Protein AF-A0A2P8ANJ1-F1 (afdb_monomer)

Secondary structure (DSSP, 8-state):
-HHHHHHS-TTS------PPPTTSHHHHHHHHHHHHHHHTT-----PPPPPP----------------

Mean predicted aligned error: 10.6 Å

Sequence (68 aa):
MRRLATTFPAGEPAFVYFNNDPGGAAIVDAVAFAALARRAGLPVTRTPPARPAGVAERAGDGSGQGIS

Foldseek 3Di:
DVCVPVVDDLPDDDDDAQPDDPQRVRLVVLQVVQVVCVVVVHDDDDRDPPDPPDPDPPPDDDDDDDDD

Solvent-accessible surface area (backbone atoms only — not comparable to full-atom values): 4853 Å² total; per-residue (Å²): 102,69,67,64,68,71,74,45,61,92,91,54,92,85,86,86,83,62,71,85,44,98,84,53,55,28,60,56,50,48,41,54,49,50,53,54,33,47,76,71,72,42,91,82,77,92,66,69,80,79,76,75,96,62,78,78,75,81,85,83,84,77,81,91,73,88,81,134

Structure (mmCIF, N/CA/C/O backbone):
data_AF-A0A2P8ANJ1-F1
#
_entry.id   AF-A0A2P8ANJ1-F1
#
loop_
_atom_site.group_PDB
_atom_site.id
_atom_site.type_symbol
_atom_site.label_atom_id
_atom_site.label_alt_id
_atom_site.label_comp_id
_atom_site.label_asym_id
_atom_site.label_entity_id
_atom_site.label_seq_id
_atom_site.pdbx_PDB_ins_code
_atom_site.Cartn_x
_atom_site.Cartn_y
_atom_site.Cartn_z
_atom_site.occupancy
_atom_site.B_iso_or_equiv
_atom_site.auth_seq_id
_atom_site.auth_comp_id
_atom_site.auth_asym_id
_atom_site.auth_atom_id
_atom_site.pdbx_PDB_model_num
ATOM 1 N N . MET A 1 1 ? -3.620 -7.218 3.487 1.00 87.44 1 MET A N 1
ATOM 2 C CA . MET A 1 1 ? -4.173 -6.148 4.349 1.00 87.44 1 MET A CA 1
ATOM 3 C C . MET A 1 1 ? -4.481 -6.589 5.771 1.00 87.44 1 MET A C 1
ATOM 5 O O . MET A 1 1 ? -4.134 -5.842 6.669 1.00 87.44 1 MET A O 1
ATOM 9 N N . ARG A 1 2 ? -5.020 -7.798 6.006 1.00 87.69 2 ARG A N 1
ATOM 10 C CA . ARG A 1 2 ? -5.320 -8.312 7.359 1.00 87.69 2 ARG A CA 1
ATOM 11 C C . ARG A 1 2 ? -4.216 -8.069 8.398 1.00 87.69 2 ARG A C 1
ATOM 13 O O . ARG A 1 2 ? -4.500 -7.440 9.399 1.00 87.69 2 ARG A O 1
ATOM 20 N N . ARG A 1 3 ? -2.976 -8.518 8.146 1.00 90.56 3 ARG A N 1
ATOM 21 C CA . ARG A 1 3 ? -1.864 -8.337 9.100 1.00 90.56 3 ARG A CA 1
ATOM 22 C C . ARG A 1 3 ? -1.653 -6.865 9.458 1.00 90.56 3 ARG A C 1
ATOM 24 O O . ARG A 1 3 ? -1.686 -6.530 10.626 1.00 90.56 3 ARG A O 1
ATOM 31 N N . LEU A 1 4 ? -1.537 -5.992 8.457 1.00 87.81 4 LEU A N 1
ATOM 32 C CA . LEU A 1 4 ? -1.373 -4.552 8.670 1.00 87.81 4 LEU A CA 1
ATOM 33 C C . LEU A 1 4 ? -2.499 -3.971 9.547 1.00 87.81 4 LEU A C 1
ATOM 35 O O . LEU A 1 4 ? -2.216 -3.296 10.526 1.00 87.81 4 LEU A O 1
ATOM 39 N N . ALA A 1 5 ? -3.757 -4.302 9.237 1.00 86.31 5 ALA A N 1
ATOM 40 C CA . ALA A 1 5 ? -4.930 -3.808 9.961 1.00 86.31 5 ALA A CA 1
ATOM 41 C C . ALA A 1 5 ? -5.052 -4.339 11.402 1.00 86.31 5 ALA A C 1
ATOM 43 O O . ALA A 1 5 ? -5.698 -3.706 12.226 1.00 86.31 5 ALA A O 1
ATOM 44 N N . THR A 1 6 ? -4.472 -5.504 11.707 1.00 89.44 6 THR A N 1
ATOM 45 C CA . THR A 1 6 ? -4.522 -6.101 13.054 1.00 89.44 6 THR A CA 1
ATOM 46 C C . THR A 1 6 ? -3.274 -5.834 13.886 1.00 89.44 6 THR A C 1
ATOM 48 O O . THR A 1 6 ? -3.301 -6.026 15.095 1.00 89.44 6 THR A O 1
ATOM 51 N N . THR A 1 7 ? -2.159 -5.477 13.247 1.00 91.44 7 THR A N 1
ATOM 52 C CA . THR A 1 7 ? -0.869 -5.286 13.921 1.00 91.44 7 THR A CA 1
ATOM 53 C C . THR A 1 7 ? -0.695 -3.858 14.425 1.00 91.44 7 THR A C 1
ATOM 55 O O . THR A 1 7 ? -0.087 -3.6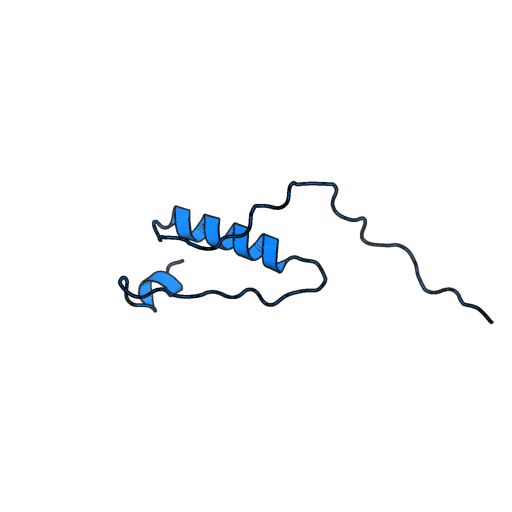75 15.474 1.00 91.44 7 THR A O 1
ATOM 58 N N . PHE A 1 8 ? -1.231 -2.862 13.714 1.00 88.06 8 PHE A N 1
ATOM 59 C CA . PHE A 1 8 ? -1.130 -1.456 14.105 1.00 88.06 8 PHE A CA 1
ATOM 60 C C . PHE A 1 8 ? -2.471 -0.934 14.643 1.00 88.06 8 PHE A C 1
ATOM 62 O O . PHE A 1 8 ? -3.515 -1.270 14.076 1.00 88.06 8 PHE A O 1
ATOM 69 N N . PRO A 1 9 ? -2.472 -0.115 15.712 1.00 84.81 9 PRO A N 1
ATOM 70 C CA . PRO A 1 9 ? -3.685 0.527 16.210 1.00 84.81 9 PRO A CA 1
ATOM 71 C C . PRO A 1 9 ? -4.355 1.392 15.134 1.00 84.81 9 PRO A C 1
ATOM 73 O O . PRO A 1 9 ? -3.688 2.139 14.426 1.00 84.81 9 PRO A O 1
ATOM 76 N N . ALA A 1 10 ? -5.687 1.350 15.044 1.00 79.56 10 ALA A N 1
ATOM 77 C CA . ALA A 1 10 ? -6.447 2.037 13.990 1.00 79.56 10 ALA A CA 1
ATOM 78 C C . ALA A 1 10 ? -6.310 3.577 13.989 1.00 79.56 10 ALA A C 1
ATOM 80 O O . ALA A 1 10 ? -6.613 4.213 12.983 1.00 79.56 10 ALA A O 1
ATOM 81 N N . GLY A 1 11 ? -5.875 4.173 15.105 1.00 82.25 11 GLY A N 1
ATOM 82 C CA . GLY A 1 11 ? -5.668 5.617 15.250 1.00 82.25 11 GLY A CA 1
ATOM 83 C C . GLY A 1 11 ? -4.254 6.099 14.921 1.00 82.25 11 GLY A C 1
ATOM 84 O O . GLY A 1 11 ? -4.027 7.306 14.908 1.00 82.25 11 GLY A O 1
ATOM 85 N N . GLU A 1 12 ? -3.311 5.190 14.655 1.00 86.75 12 GLU A N 1
ATOM 86 C CA . GLU A 1 12 ? -1.916 5.542 14.394 1.00 86.75 12 GLU A CA 1
ATOM 87 C C . GLU A 1 12 ? -1.511 5.215 12.951 1.00 86.75 12 GLU A C 1
ATOM 89 O O . GLU A 1 12 ? -1.824 4.138 12.433 1.00 86.75 12 GLU A O 1
ATOM 94 N N . PRO A 1 13 ? -0.809 6.129 12.259 1.00 88.81 13 PRO A N 1
ATOM 95 C CA . PRO A 1 13 ? -0.387 5.886 10.890 1.00 88.81 13 PRO A CA 1
ATOM 96 C C . PRO A 1 13 ? 0.710 4.815 10.831 1.00 88.81 13 PRO A C 1
ATOM 98 O O . PRO A 1 13 ? 1.787 4.974 11.400 1.00 88.81 13 PRO A O 1
ATOM 101 N N . ALA A 1 14 ? 0.475 3.764 10.045 1.00 92.19 14 ALA A N 1
ATOM 102 C CA . ALA A 1 14 ? 1.513 2.820 9.639 1.00 92.19 14 ALA A CA 1
ATOM 103 C C . ALA A 1 14 ? 2.160 3.269 8.319 1.00 92.19 14 ALA A C 1
ATOM 105 O O . ALA A 1 14 ? 1.468 3.607 7.354 1.00 92.19 14 ALA A O 1
ATOM 106 N N . PHE A 1 15 ? 3.492 3.242 8.254 1.00 91.94 15 PHE A N 1
ATOM 107 C CA . PHE A 1 15 ? 4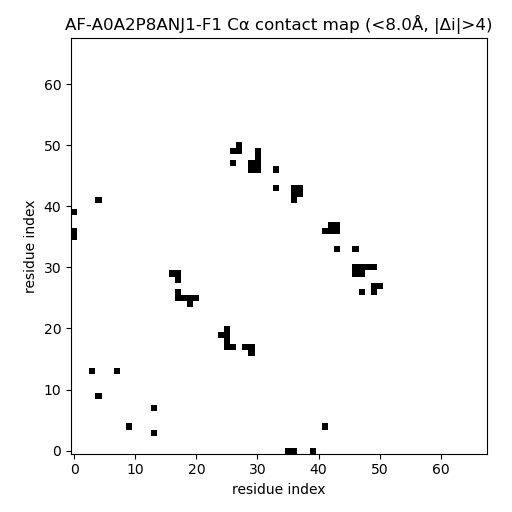.256 3.607 7.060 1.00 91.94 15 PHE A CA 1
ATOM 108 C C . PHE A 1 15 ? 4.845 2.344 6.428 1.00 91.94 15 PHE A C 1
ATOM 110 O O . PHE A 1 15 ? 5.485 1.546 7.107 1.00 91.94 15 PHE A O 1
ATOM 117 N N . VAL A 1 16 ? 4.633 2.169 5.123 1.00 92.19 16 VAL 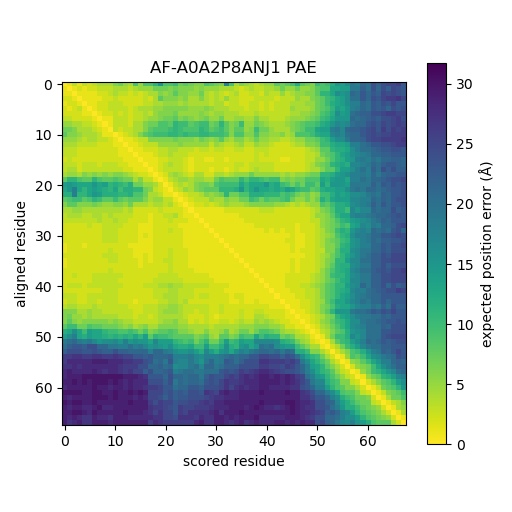A N 1
ATOM 118 C CA . VAL A 1 16 ? 5.193 1.062 4.336 1.00 92.19 16 VAL A CA 1
ATOM 119 C C . VAL A 1 16 ? 6.146 1.657 3.312 1.00 92.19 16 VAL A C 1
ATOM 121 O O . VAL A 1 16 ? 5.740 2.507 2.519 1.00 92.19 16 VAL A O 1
ATOM 124 N N . TYR A 1 17 ? 7.405 1.231 3.350 1.00 89.88 17 TYR A N 1
ATOM 125 C CA . TYR A 1 17 ? 8.439 1.686 2.430 1.00 89.88 17 TYR A CA 1
ATOM 126 C C . TYR A 1 17 ? 8.788 0.573 1.446 1.00 89.88 17 TYR A C 1
ATOM 128 O O . TYR A 1 17 ? 9.011 -0.571 1.842 1.00 89.88 17 TYR A O 1
ATOM 136 N N . PHE A 1 18 ? 8.827 0.929 0.166 1.00 88.62 18 PHE A N 1
ATOM 137 C CA . PHE A 1 18 ? 9.310 0.064 -0.898 1.00 88.62 18 PHE A CA 1
ATOM 138 C C . PHE A 1 18 ? 10.729 0.516 -1.207 1.00 88.62 18 PHE A C 1
ATOM 140 O O . PHE A 1 18 ? 10.938 1.637 -1.669 1.00 88.62 18 PHE A O 1
ATOM 147 N N . ASN A 1 19 ? 11.698 -0.329 -0.868 1.00 86.38 19 ASN A N 1
ATOM 148 C CA . ASN A 1 19 ? 13.100 -0.044 -1.134 1.00 86.38 19 ASN A CA 1
ATOM 149 C C . ASN A 1 19 ? 13.299 0.121 -2.641 1.00 86.38 19 ASN A C 1
ATOM 151 O O . ASN A 1 19 ? 12.797 -0.693 -3.411 1.00 86.38 19 ASN A O 1
ATOM 155 N N . ASN A 1 20 ? 14.032 1.161 -3.041 1.00 78.75 20 ASN A N 1
ATOM 156 C CA . ASN A 1 20 ? 14.342 1.413 -4.443 1.00 78.75 20 ASN A CA 1
ATOM 157 C C . ASN A 1 20 ? 15.036 0.193 -5.054 1.00 78.75 20 ASN A C 1
A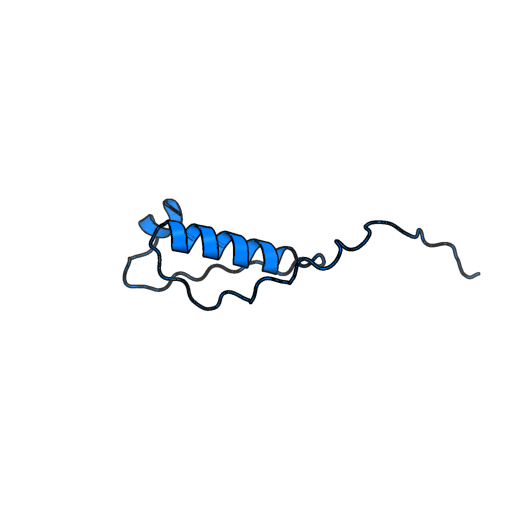TOM 159 O O . ASN A 1 20 ? 16.138 -0.173 -4.641 1.00 78.75 20 ASN A O 1
ATOM 163 N N . ASP A 1 21 ? 14.412 -0.399 -6.060 1.00 79.00 21 ASP A N 1
ATOM 164 C CA . ASP A 1 21 ? 15.064 -1.312 -6.980 1.00 79.00 21 ASP A CA 1
ATOM 165 C C . ASP A 1 21 ? 15.468 -0.537 -8.251 1.00 79.00 21 ASP A C 1
ATOM 167 O O . ASP A 1 21 ? 14.729 0.349 -8.696 1.00 79.00 21 ASP A O 1
ATOM 171 N N . PRO A 1 22 ? 16.623 -0.846 -8.869 1.00 72.38 22 PRO A N 1
ATOM 172 C CA . PRO A 1 22 ? 17.058 -0.179 -10.098 1.00 72.38 22 PRO A CA 1
ATOM 173 C C . PRO A 1 22 ? 16.060 -0.284 -11.264 1.00 72.38 22 PRO A C 1
ATOM 175 O O . PRO A 1 22 ? 16.103 0.547 -12.164 1.00 72.38 22 PRO A O 1
ATOM 178 N N . GLY A 1 23 ? 15.165 -1.280 -11.248 1.00 76.38 23 GLY A N 1
AT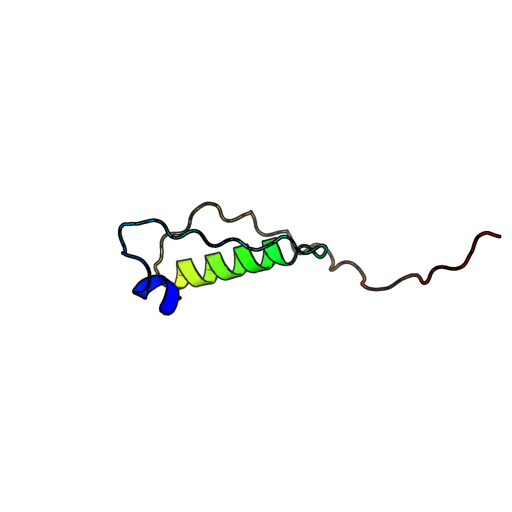OM 179 C CA . GLY A 1 23 ? 14.141 -1.498 -12.274 1.00 76.38 23 GLY A CA 1
ATOM 180 C C . GLY A 1 23 ? 12.857 -0.681 -12.082 1.00 76.38 23 GLY A C 1
ATOM 181 O O . GLY A 1 23 ? 11.969 -0.731 -12.932 1.00 76.38 23 GLY A O 1
ATOM 182 N N . GLY A 1 24 ? 12.730 0.078 -10.989 1.00 79.44 24 GLY A N 1
ATOM 183 C CA . GLY A 1 24 ? 11.557 0.906 -10.707 1.00 79.44 24 GLY A CA 1
ATOM 184 C C . GLY A 1 24 ? 10.298 0.138 -10.279 1.00 79.44 24 GLY A C 1
ATOM 185 O O . GLY A 1 24 ? 9.212 0.735 -10.257 1.00 79.44 24 GLY A O 1
ATOM 186 N N . ALA A 1 25 ? 10.410 -1.141 -9.912 1.00 87.75 25 ALA A N 1
ATOM 187 C CA . ALA A 1 25 ? 9.310 -1.944 -9.380 1.00 87.75 25 ALA A CA 1
ATOM 188 C C . ALA A 1 25 ? 8.719 -1.349 -8.089 1.00 87.75 25 ALA A C 1
ATOM 190 O O . ALA A 1 25 ? 7.512 -1.428 -7.880 1.00 87.75 25 ALA A O 1
ATOM 191 N N . ALA A 1 26 ? 9.512 -0.643 -7.283 1.00 89.94 26 ALA A N 1
ATOM 192 C CA . ALA A 1 26 ? 9.100 -0.020 -6.031 1.00 89.94 26 ALA A CA 1
ATOM 193 C C . ALA A 1 26 ? 7.908 0.930 -6.209 1.00 89.94 26 ALA A C 1
ATOM 195 O O . ALA A 1 26 ? 7.005 0.967 -5.372 1.00 89.94 26 ALA A O 1
ATOM 196 N N . ILE A 1 27 ? 7.861 1.675 -7.320 1.00 88.38 27 ILE A N 1
ATOM 197 C CA . ILE A 1 27 ? 6.727 2.556 -7.630 1.00 88.38 27 ILE A CA 1
ATOM 198 C C . ILE A 1 27 ? 5.491 1.725 -7.987 1.00 88.38 27 ILE A C 1
ATOM 200 O O . ILE A 1 27 ? 4.393 2.022 -7.511 1.00 88.38 27 ILE A O 1
ATOM 204 N N . VAL A 1 28 ? 5.658 0.687 -8.809 1.00 90.19 28 VAL A N 1
ATOM 205 C CA . VAL A 1 28 ? 4.563 -0.199 -9.232 1.00 90.19 28 VAL A CA 1
ATOM 206 C C . VAL A 1 28 ? 3.959 -0.914 -8.023 1.00 90.19 28 VAL A C 1
ATOM 208 O O . VAL A 1 28 ? 2.739 -0.898 -7.838 1.00 90.19 28 VAL A O 1
ATOM 211 N N . ASP A 1 29 ? 4.807 -1.448 -7.152 1.00 91.12 29 ASP A N 1
ATOM 212 C CA . ASP A 1 29 ? 4.414 -2.151 -5.937 1.00 91.12 29 ASP A CA 1
ATOM 213 C C . ASP A 1 29 ? 3.738 -1.213 -4.935 1.00 91.12 29 ASP A C 1
ATOM 215 O O . ASP A 1 29 ? 2.692 -1.557 -4.376 1.00 91.12 29 ASP A O 1
ATOM 219 N N . ALA A 1 30 ? 4.255 0.008 -4.762 1.00 92.75 30 ALA A N 1
ATOM 220 C CA . ALA A 1 30 ? 3.624 1.019 -3.917 1.00 92.75 30 ALA A CA 1
ATOM 221 C C . ALA A 1 30 ? 2.203 1.365 -4.395 1.00 92.75 30 ALA A C 1
ATOM 223 O O . ALA A 1 30 ? 1.276 1.472 -3.582 1.00 92.75 30 ALA A O 1
ATOM 224 N N . VAL A 1 31 ? 2.002 1.497 -5.710 1.00 94.12 31 VAL A N 1
ATOM 225 C CA . VAL A 1 31 ? 0.683 1.764 -6.306 1.00 94.12 31 VAL A CA 1
ATOM 226 C C . VAL A 1 31 ? -0.251 0.560 -6.139 1.00 94.12 31 VAL A C 1
ATOM 228 O O . VAL A 1 31 ? -1.401 0.724 -5.710 1.00 94.12 31 VAL A O 1
ATOM 231 N N . ALA A 1 32 ? 0.229 -0.654 -6.413 1.00 94.44 32 ALA A N 1
ATOM 232 C CA . ALA A 1 32 ? -0.552 -1.881 -6.258 1.00 94.44 32 ALA A CA 1
ATOM 233 C C . ALA A 1 32 ? -0.977 -2.110 -4.796 1.00 94.44 32 ALA A C 1
ATOM 235 O O . ALA A 1 32 ? -2.141 -2.429 -4.512 1.00 94.44 32 ALA A O 1
ATOM 236 N N . PHE A 1 33 ? -0.065 -1.879 -3.853 1.00 94.69 33 PHE A N 1
ATOM 237 C CA . PHE A 1 33 ? -0.326 -1.979 -2.422 1.00 94.69 33 PHE A CA 1
ATOM 238 C C . PHE A 1 33 ? -1.356 -0.947 -1.956 1.00 94.69 33 PHE A C 1
ATOM 240 O O . PHE A 1 33 ? -2.306 -1.297 -1.250 1.00 94.69 33 PHE A O 1
ATOM 247 N N . ALA A 1 34 ? -1.231 0.307 -2.399 1.00 95.25 34 ALA A N 1
ATOM 248 C CA . ALA A 1 34 ? -2.204 1.355 -2.110 1.00 95.25 34 ALA A CA 1
ATOM 249 C C . ALA A 1 34 ? -3.613 0.993 -2.610 1.00 95.25 34 ALA A C 1
ATOM 251 O O . ALA A 1 34 ? -4.603 1.231 -1.914 1.00 95.25 34 ALA A O 1
ATOM 252 N N . ALA A 1 35 ? -3.724 0.378 -3.789 1.00 95.56 35 ALA A N 1
ATOM 253 C CA . ALA A 1 35 ? -5.006 -0.086 -4.311 1.00 95.56 35 ALA A CA 1
ATOM 254 C C . ALA A 1 35 ? -5.599 -1.220 -3.453 1.00 95.56 35 ALA A C 1
ATOM 256 O O . ALA A 1 35 ? -6.795 -1.208 -3.155 1.00 95.56 35 ALA A O 1
ATOM 257 N N . LEU A 1 36 ? -4.773 -2.175 -3.009 1.00 96.75 36 LEU A N 1
ATOM 258 C CA . LEU A 1 36 ? -5.189 -3.237 -2.086 1.00 96.75 36 LEU A CA 1
ATOM 259 C C . LEU A 1 36 ? -5.671 -2.678 -0.737 1.00 96.75 36 LEU A C 1
ATOM 261 O O . LEU A 1 36 ? -6.671 -3.160 -0.207 1.00 96.75 36 LEU A O 1
ATOM 265 N N . ALA A 1 37 ? -4.987 -1.671 -0.192 1.00 94.88 37 ALA A N 1
ATOM 266 C CA . ALA A 1 37 ? -5.346 -1.041 1.078 1.00 94.88 37 ALA A CA 1
ATOM 267 C C . ALA A 1 37 ? -6.680 -0.287 0.983 1.00 94.88 37 ALA A C 1
ATOM 269 O O . ALA A 1 37 ? -7.557 -0.502 1.821 1.00 94.88 37 ALA A O 1
ATOM 270 N N . ARG A 1 38 ? -6.888 0.492 -0.089 1.00 94.94 38 ARG A N 1
ATOM 271 C CA . ARG A 1 38 ? -8.173 1.164 -0.351 1.00 94.94 38 ARG A CA 1
ATOM 272 C C . ARG A 1 38 ? -9.331 0.175 -0.463 1.00 94.94 38 ARG A C 1
ATOM 274 O O . ARG A 1 38 ? -10.366 0.383 0.157 1.00 94.94 38 ARG A O 1
ATOM 281 N N . ARG A 1 39 ? -9.150 -0.933 -1.197 1.00 96.06 39 ARG A N 1
ATOM 282 C CA . ARG A 1 39 ? -10.175 -1.993 -1.307 1.00 96.06 39 ARG A CA 1
ATOM 283 C C . ARG A 1 39 ? -10.505 -2.652 0.032 1.00 96.06 39 ARG A C 1
ATOM 285 O O . ARG A 1 39 ? -11.604 -3.163 0.197 1.00 96.06 39 ARG A O 1
ATOM 292 N N . ALA A 1 40 ? -9.568 -2.639 0.976 1.00 93.69 40 ALA A N 1
ATOM 293 C CA . ALA A 1 40 ? -9.778 -3.130 2.332 1.00 93.69 40 ALA A CA 1
ATOM 294 C C . ALA A 1 40 ? -10.375 -2.071 3.283 1.00 93.69 40 ALA A C 1
ATOM 296 O O . ALA A 1 40 ? -10.465 -2.333 4.479 1.00 93.69 40 ALA A O 1
ATOM 297 N N . GLY A 1 41 ? -10.751 -0.887 2.784 1.00 93.56 41 GLY A N 1
ATOM 298 C CA . GLY A 1 41 ? -11.325 0.198 3.585 1.00 93.56 41 GLY A CA 1
ATOM 299 C C . GLY A 1 41 ? -10.305 0.986 4.410 1.00 93.56 41 GLY A C 1
ATOM 300 O O . GLY A 1 41 ? -10.696 1.765 5.275 1.00 93.56 41 GLY A O 1
ATOM 301 N N . LEU A 1 42 ? -9.004 0.799 4.167 1.00 92.50 42 LEU A N 1
ATOM 302 C CA . LEU A 1 42 ? -7.964 1.516 4.898 1.00 92.50 42 LEU A CA 1
ATOM 303 C C . LEU A 1 42 ? -7.703 2.892 4.264 1.00 92.50 42 LEU A C 1
ATOM 305 O O . LEU A 1 42 ? -7.607 2.987 3.033 1.00 92.50 42 LEU A O 1
ATOM 309 N N . PRO A 1 43 ? -7.529 3.953 5.073 1.00 92.69 43 PRO A N 1
ATOM 310 C CA . PRO A 1 43 ? -7.093 5.246 4.566 1.00 92.69 43 PRO A CA 1
ATOM 311 C C . PRO A 1 43 ? -5.662 5.141 4.023 1.00 92.69 43 PRO A C 1
ATOM 313 O O . PRO A 1 43 ? -4.786 4.535 4.638 1.00 92.69 43 PRO A O 1
ATOM 316 N N . VAL A 1 44 ? -5.412 5.746 2.858 1.00 94.31 44 VAL A N 1
ATOM 317 C CA . VAL A 1 44 ? -4.098 5.732 2.197 1.00 94.31 44 VAL A CA 1
ATOM 318 C C . VAL A 1 44 ? -3.673 7.153 1.858 1.00 94.31 44 VAL A C 1
ATOM 320 O O . VAL A 1 44 ? -4.430 7.903 1.244 1.00 94.31 44 VAL A O 1
ATOM 323 N N . THR A 1 45 ? -2.431 7.497 2.196 1.00 93.19 45 THR A N 1
ATOM 324 C CA . THR A 1 45 ? -1.791 8.775 1.856 1.00 93.19 45 THR A CA 1
ATOM 325 C C . THR A 1 45 ? -0.483 8.530 1.103 1.00 93.19 45 THR A C 1
ATOM 327 O O . THR A 1 45 ? 0.075 7.437 1.178 1.00 93.19 45 THR A O 1
ATOM 330 N N . ARG A 1 46 ? 0.015 9.550 0.385 1.00 90.88 46 ARG A N 1
ATOM 331 C CA . ARG A 1 46 ? 1.357 9.563 -0.242 1.00 90.88 46 ARG A CA 1
ATOM 332 C C . ARG A 1 46 ? 1.628 8.408 -1.220 1.00 90.88 46 ARG A C 1
ATOM 334 O O . ARG A 1 46 ? 2.745 7.913 -1.314 1.00 90.88 46 ARG A O 1
ATOM 341 N N . THR A 1 47 ? 0.610 7.991 -1.973 1.00 92.44 47 THR A N 1
ATOM 342 C CA . THR A 1 47 ? 0.810 7.101 -3.126 1.00 92.44 47 THR A CA 1
ATOM 343 C C . THR A 1 47 ? 1.368 7.914 -4.299 1.00 92.44 47 THR A C 1
ATOM 345 O O . THR A 1 47 ? 0.762 8.937 -4.629 1.00 92.44 47 THR A O 1
ATOM 348 N N . PRO A 1 48 ? 2.464 7.485 -4.948 1.00 86.12 48 PRO A N 1
ATOM 349 C CA . PRO A 1 48 ? 2.909 8.079 -6.206 1.00 86.12 48 PRO A CA 1
ATOM 350 C C . PRO A 1 48 ? 1.813 7.994 -7.284 1.00 86.12 48 PRO A C 1
ATOM 352 O O . PRO A 1 48 ? 0.970 7.091 -7.224 1.00 86.12 48 PRO A O 1
ATOM 355 N N . PRO A 1 49 ? 1.808 8.883 -8.291 1.00 83.62 49 PRO A N 1
ATOM 356 C CA . PRO A 1 49 ? 0.961 8.685 -9.459 1.00 83.62 49 PRO A CA 1
ATOM 357 C C . PRO A 1 49 ? 1.343 7.372 -10.153 1.00 83.62 49 PRO A C 1
ATOM 359 O O . PRO A 1 49 ? 2.523 7.023 -10.236 1.00 83.62 49 PRO A O 1
ATOM 362 N N . ALA A 1 50 ? 0.346 6.642 -10.660 1.00 77.94 50 ALA A N 1
ATOM 363 C CA . ALA A 1 50 ? 0.620 5.481 -11.495 1.00 77.94 50 ALA A CA 1
ATOM 364 C C . ALA A 1 50 ? 1.441 5.935 -12.708 1.00 77.94 50 ALA A C 1
ATOM 366 O O . ALA A 1 50 ? 1.073 6.902 -13.380 1.00 77.94 50 ALA A O 1
ATOM 367 N N . ARG A 1 51 ? 2.552 5.244 -12.989 1.00 70.81 51 ARG A N 1
ATOM 368 C CA . ARG A 1 51 ? 3.275 5.459 -14.242 1.00 70.81 51 ARG A CA 1
ATOM 369 C C . ARG A 1 51 ? 2.295 5.148 -15.385 1.00 70.81 51 ARG A C 1
ATOM 371 O O . ARG A 1 51 ? 1.670 4.085 -15.343 1.00 70.81 51 ARG A O 1
ATOM 378 N N . PRO A 1 52 ? 2.133 6.029 -16.385 1.00 60.44 52 PRO A N 1
ATOM 379 C CA . PRO A 1 52 ? 1.417 5.670 -17.602 1.00 60.44 52 PRO A CA 1
ATOM 380 C C . PRO A 1 52 ? 2.022 4.379 -18.156 1.00 60.44 52 PRO A C 1
ATOM 382 O O . PRO A 1 52 ? 3.244 4.238 -18.138 1.00 60.44 52 PRO A O 1
ATOM 385 N N . ALA A 1 53 ? 1.206 3.442 -18.637 1.00 57.78 53 ALA A N 1
ATOM 386 C CA . ALA A 1 53 ? 1.696 2.237 -19.302 1.00 57.78 53 ALA A CA 1
ATOM 387 C C . ALA A 1 53 ? 2.331 2.607 -20.662 1.00 57.78 53 ALA A C 1
ATOM 389 O O . ALA A 1 53 ? 1.762 2.366 -21.720 1.00 57.78 53 ALA A O 1
ATOM 390 N N . GLY A 1 54 ? 3.477 3.286 -20.635 1.00 46.31 54 GLY A N 1
ATOM 391 C CA . GLY A 1 54 ? 4.352 3.504 -21.777 1.00 46.31 54 GLY A CA 1
ATOM 392 C C . GLY A 1 54 ? 5.256 2.290 -21.919 1.00 46.31 54 GLY A C 1
ATOM 393 O O . GLY A 1 54 ? 5.735 1.789 -20.906 1.00 46.31 54 GLY A O 1
ATOM 394 N N . VAL A 1 55 ? 5.393 1.818 -23.164 1.00 48.94 55 VAL A N 1
ATOM 395 C CA . VAL A 1 55 ? 6.062 0.588 -23.619 1.00 48.94 55 VAL A CA 1
ATOM 396 C C . VAL A 1 55 ? 7.058 0.031 -22.595 1.00 48.94 55 VAL A C 1
ATOM 398 O O . VAL A 1 55 ? 8.012 0.707 -22.218 1.00 48.94 55 VAL A O 1
ATOM 401 N N . ALA A 1 56 ? 6.802 -1.189 -22.116 1.00 50.81 56 ALA A N 1
ATOM 402 C CA . ALA A 1 56 ? 7.752 -1.920 -21.289 1.00 50.81 56 ALA A CA 1
ATOM 403 C C . ALA A 1 56 ? 9.133 -1.822 -21.951 1.00 50.81 56 ALA A C 1
ATOM 405 O O . ALA A 1 56 ? 9.273 -2.186 -23.123 1.00 50.81 56 ALA A O 1
ATOM 406 N N . GLU A 1 57 ? 10.108 -1.251 -21.239 1.00 46.62 57 GLU A N 1
ATOM 407 C CA . GLU A 1 57 ? 11.491 -1.180 -21.697 1.00 46.62 57 GLU A CA 1
ATOM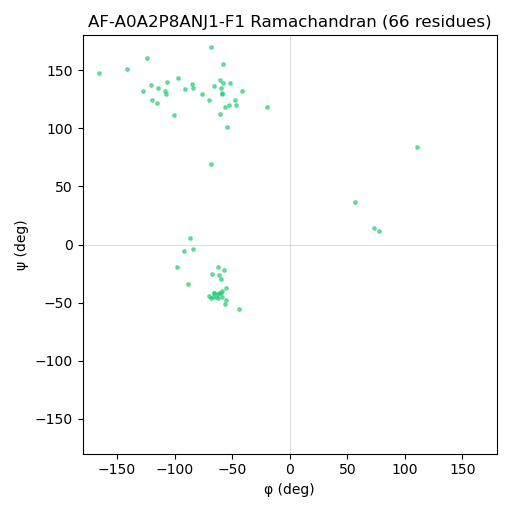 408 C C . GLU A 1 57 ? 11.891 -2.563 -22.203 1.00 46.62 57 GLU A C 1
ATOM 410 O O . GLU A 1 57 ? 11.729 -3.565 -21.500 1.00 46.62 57 GLU A O 1
ATOM 415 N N . ARG A 1 58 ? 12.356 -2.622 -23.457 1.00 41.97 58 ARG A N 1
ATOM 416 C CA . ARG A 1 58 ? 12.970 -3.822 -24.015 1.00 41.97 58 ARG A CA 1
ATOM 417 C C . ARG A 1 58 ? 14.103 -4.231 -23.084 1.00 41.97 58 ARG A C 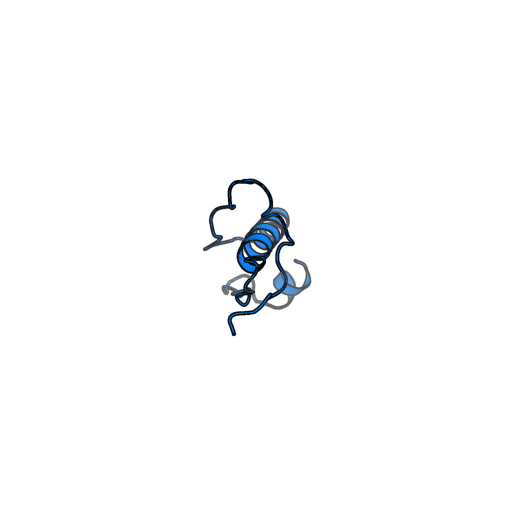1
ATOM 419 O O . ARG A 1 58 ? 15.190 -3.668 -23.129 1.00 41.97 58 ARG A O 1
ATOM 426 N N . ALA A 1 59 ? 13.841 -5.233 -22.259 1.00 45.97 59 ALA A N 1
ATOM 427 C CA . ALA A 1 59 ? 14.881 -6.026 -21.650 1.00 45.97 59 ALA A CA 1
ATOM 428 C C . ALA A 1 59 ? 15.679 -6.690 -22.785 1.00 45.97 59 ALA A C 1
ATOM 430 O O . ALA A 1 59 ? 15.149 -7.542 -23.496 1.00 45.97 59 ALA A O 1
ATOM 431 N N . GLY A 1 60 ? 16.939 -6.279 -22.948 1.00 48.41 60 GLY A N 1
ATOM 432 C CA . GLY A 1 60 ? 17.966 -7.048 -23.651 1.00 48.41 60 GLY A CA 1
ATOM 433 C C . GLY A 1 60 ? 18.447 -6.495 -24.996 1.00 48.41 60 GLY A C 1
ATOM 434 O O . GLY A 1 60 ? 18.025 -6.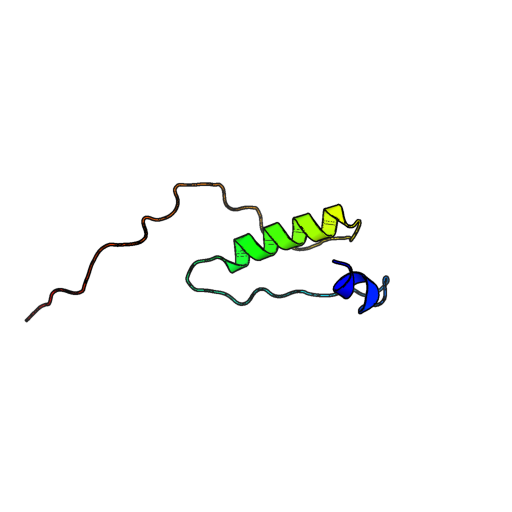989 -26.031 1.00 48.41 60 GLY A O 1
ATOM 435 N N . ASP A 1 61 ? 19.398 -5.562 -24.972 1.00 46.62 61 ASP A N 1
ATOM 436 C CA . ASP A 1 61 ? 20.673 -5.604 -25.717 1.00 46.62 61 ASP A CA 1
ATOM 437 C C . ASP A 1 61 ? 21.599 -4.517 -25.107 1.00 46.62 61 ASP A C 1
ATOM 439 O O . ASP A 1 61 ? 21.105 -3.549 -24.546 1.00 46.62 61 ASP A O 1
ATOM 443 N N . GLY A 1 62 ? 22.924 -4.610 -25.030 1.00 39.91 62 GLY A N 1
ATOM 444 C CA . GLY A 1 62 ? 23.841 -5.594 -25.560 1.00 39.91 62 GLY A CA 1
ATOM 445 C C . GLY A 1 62 ? 24.981 -5.893 -24.582 1.00 39.91 62 GLY A C 1
ATOM 446 O O . GLY A 1 62 ? 25.406 -5.079 -23.761 1.00 39.91 62 GLY A O 1
ATOM 447 N N . SER A 1 63 ? 25.459 -7.124 -24.705 1.00 47.56 63 SER A N 1
ATOM 448 C CA . SER A 1 63 ? 26.761 -7.602 -24.262 1.00 47.56 63 SER A CA 1
ATOM 449 C C . SER A 1 63 ? 27.870 -6.596 -24.565 1.00 47.56 63 SER A C 1
ATOM 451 O O . SER A 1 63 ? 27.994 -6.136 -25.701 1.00 47.56 63 SER A O 1
ATOM 453 N N . GLY A 1 64 ? 28.711 -6.326 -23.566 1.00 46.00 64 GLY A N 1
ATOM 454 C CA . GLY A 1 64 ? 29.979 -5.640 -23.761 1.00 46.00 64 GLY A CA 1
ATOM 455 C C . GLY A 1 64 ? 30.806 -6.337 -24.840 1.00 46.00 64 GLY A C 1
ATOM 456 O O . GLY A 1 64 ? 31.142 -7.511 -24.710 1.00 46.00 64 GLY A O 1
ATOM 457 N N . GLN A 1 65 ? 31.114 -5.596 -25.898 1.00 47.38 65 GLN A N 1
ATOM 458 C CA . GLN A 1 65 ? 32.179 -5.891 -26.845 1.00 47.38 65 GLN A CA 1
ATOM 459 C C . GLN A 1 65 ? 33.131 -4.695 -26.818 1.00 47.38 65 GLN A C 1
ATOM 461 O O . GLN A 1 65 ? 32.699 -3.551 -26.682 1.00 47.38 65 GLN A O 1
ATOM 466 N N . GLY A 1 66 ? 34.423 -5.011 -26.817 1.00 41.53 66 GLY A N 1
ATOM 467 C CA . GLY A 1 66 ? 35.487 -4.176 -26.276 1.00 41.53 66 GLY A CA 1
ATOM 468 C C . GLY A 1 66 ? 35.800 -2.875 -27.008 1.00 41.53 66 GLY A C 1
ATOM 469 O O . GLY A 1 66 ? 35.409 -2.642 -28.148 1.00 41.53 66 GLY A O 1
ATOM 470 N N . ILE A 1 67 ? 36.625 -2.080 -26.335 1.00 41.88 67 ILE A N 1
ATOM 471 C CA . ILE A 1 67 ? 37.602 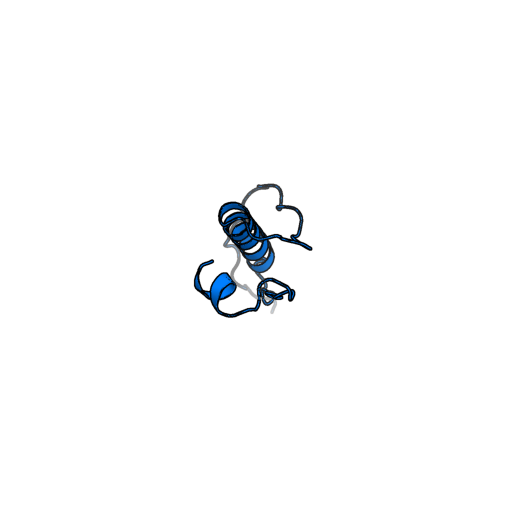-1.214 -26.984 1.00 41.88 67 ILE A CA 1
ATOM 472 C C . ILE A 1 67 ? 38.979 -1.645 -26.477 1.00 41.88 67 ILE A C 1
ATOM 474 O O . ILE A 1 67 ? 39.179 -1.807 -25.271 1.00 41.88 67 ILE A O 1
ATOM 478 N N . SER A 1 68 ? 39.839 -1.968 -27.444 1.00 50.47 68 SER A N 1
ATOM 479 C CA . SER A 1 68 ? 41.260 -2.286 -27.288 1.00 50.47 68 SER A CA 1
ATOM 480 C C . SER A 1 68 ? 42.055 -1.154 -26.656 1.00 50.47 68 SER A C 1
ATOM 482 O O . SER A 1 68 ? 41.632 0.014 -26.797 1.00 50.47 68 SER A O 1
#

pLDDT: mean 78.31, std 18.72, range [39.91, 96.75]

Radius of gyration: 17.98 Å; Cα contacts (8 Å, |Δi|>4): 33; chains: 1; bounding box: 53×18×44 Å